Protein AF-A0A2G2YRH4-F1 (afdb_monomer_lite)

Radius of gyration: 13.91 Å; chains: 1; bounding box: 37×31×34 Å

Organism: Capsicum annuum (NCBI:txid4072)

pLDDT: mean 78.33, std 11.54, range [52.66, 94.25]

Secondary structure (DSSP, 8-state):
-EEEEEEETTTTEEEEEEE--GGG-EEE--GGG--GGGSSPP-GGGEEEEEEETTTTEEEEEETT-TTPPEEEEETTTTEEEEESS--TTGGG----GGG-EEEE---

Sequence (108 aa):
MDIWILEDFHGQVWSKKHTIVAELTNYICPSKSARPTEKTMPELGKLVAVASARNGEVLILKHQKNRNSKEYLYDTKSRVMKMFGISIKHLESFVPHKDSLFSMKRIS

Foldseek 3Di:
DWKWFQPDPVVSDIDTDADQDQVQAAEAEDPVDDDPVRVHDPDPVQKDFLWAPPLNQKTWIFGPPDLQTWIWIAGRVNNYIYTDPDDDPPSVVPDYDPSTGMGDDDDD

Structure (mmCIF, N/CA/C/O backbone):
data_AF-A0A2G2YRH4-F1
#
_entry.id   AF-A0A2G2YRH4-F1
#
loop_
_atom_site.group_PDB
_atom_site.id
_atom_site.type_symbol
_atom_site.label_atom_id
_atom_site.label_alt_id
_atom_site.label_comp_id
_atom_site.label_asym_id
_atom_site.label_entity_id
_atom_site.label_seq_id
_atom_site.pdbx_PDB_ins_code
_atom_site.Cartn_x
_atom_site.Cartn_y
_atom_site.Cartn_z
_atom_site.occu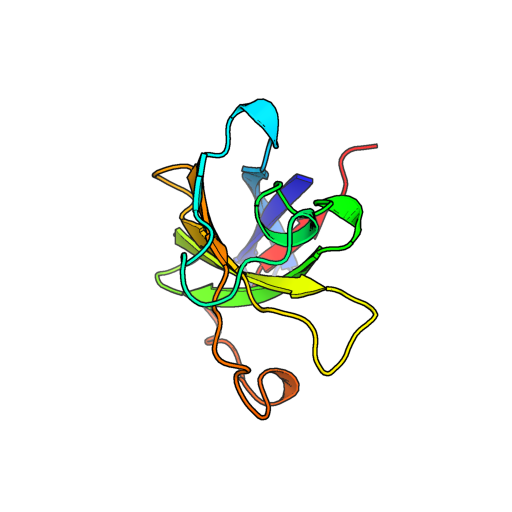pancy
_atom_site.B_iso_or_equiv
_atom_site.auth_seq_id
_atom_site.auth_comp_id
_atom_site.auth_asym_id
_atom_site.auth_atom_id
_atom_site.pdbx_PDB_model_num
ATOM 1 N N . MET A 1 1 ? -6.330 4.440 -4.640 1.00 86.56 1 MET A N 1
ATOM 2 C CA . MET A 1 1 ? -6.477 3.017 -4.253 1.00 86.56 1 MET A CA 1
ATOM 3 C C . MET A 1 1 ? -6.548 2.949 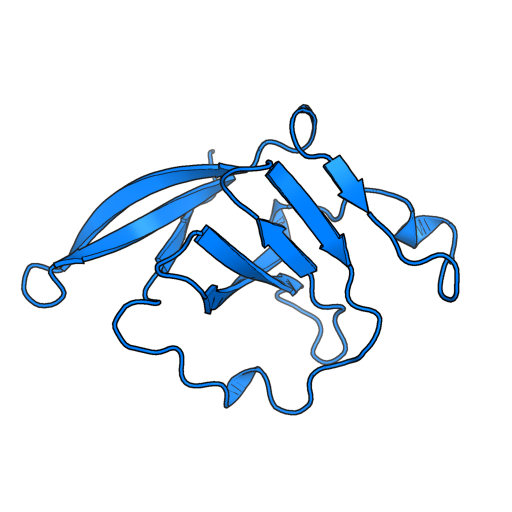-2.743 1.00 86.56 1 MET A C 1
ATOM 5 O O . MET A 1 1 ? -5.664 3.495 -2.097 1.00 86.56 1 MET A O 1
ATOM 9 N N . ASP A 1 2 ? -7.579 2.326 -2.187 1.00 88.00 2 ASP A N 1
ATOM 10 C CA . ASP A 1 2 ? -7.791 2.281 -0.740 1.00 88.00 2 ASP A CA 1
ATOM 11 C C . ASP A 1 2 ? -7.150 1.049 -0.117 1.00 88.00 2 ASP A C 1
ATOM 13 O O . ASP A 1 2 ? -7.261 -0.057 -0.648 1.00 88.00 2 ASP A O 1
ATOM 17 N N . ILE A 1 3 ? -6.528 1.243 1.040 1.00 83.00 3 ILE A N 1
ATOM 18 C CA . ILE A 1 3 ? -5.970 0.194 1.886 1.00 83.00 3 ILE A CA 1
ATOM 19 C C . ILE A 1 3 ? -6.879 0.045 3.097 1.00 83.00 3 ILE A C 1
ATOM 21 O O . ILE A 1 3 ? -7.096 0.995 3.856 1.00 83.00 3 ILE A O 1
ATOM 25 N N . TRP A 1 4 ? -7.387 -1.164 3.270 1.00 84.88 4 TRP A N 1
ATOM 26 C CA . TRP A 1 4 ? -8.234 -1.569 4.376 1.00 84.88 4 TRP A CA 1
ATOM 27 C C . TRP A 1 4 ? -7.465 -2.555 5.245 1.00 84.88 4 TRP A C 1
ATOM 29 O O . TRP A 1 4 ? -6.833 -3.457 4.704 1.00 84.88 4 TRP A O 1
ATOM 39 N N . ILE A 1 5 ? -7.508 -2.401 6.563 1.00 79.12 5 ILE A N 1
ATOM 40 C CA . ILE A 1 5 ? -6.884 -3.335 7.509 1.00 79.12 5 ILE A CA 1
ATOM 41 C C . ILE A 1 5 ? -7.989 -4.089 8.242 1.00 79.12 5 ILE A C 1
ATOM 43 O O . ILE A 1 5 ? -9.038 -3.515 8.544 1.00 79.12 5 ILE A O 1
ATOM 47 N N . LEU A 1 6 ? -7.763 -5.380 8.473 1.00 78.69 6 LEU A N 1
ATOM 48 C CA . LEU A 1 6 ? -8.639 -6.200 9.298 1.00 78.69 6 LEU A CA 1
ATOM 49 C C . LEU A 1 6 ? -8.314 -5.922 10.769 1.00 78.69 6 LEU A C 1
ATOM 51 O O . LEU A 1 6 ? -7.247 -6.302 11.243 1.00 78.69 6 LEU A O 1
ATOM 55 N N . GLU A 1 7 ? -9.201 -5.221 11.470 1.00 80.12 7 GLU A N 1
ATOM 56 C CA . GLU A 1 7 ? -9.006 -4.870 12.886 1.00 80.12 7 GLU A CA 1
ATOM 57 C C . GLU A 1 7 ? -9.496 -5.971 13.823 1.00 80.12 7 GLU A C 1
ATOM 59 O O . GLU A 1 7 ? -8.895 -6.206 14.868 1.00 80.12 7 GLU A O 1
ATOM 64 N N . ASP A 1 8 ? -10.560 -6.668 13.425 1.00 79.12 8 ASP A N 1
ATOM 65 C CA . ASP A 1 8 ? -11.084 -7.829 14.133 1.00 79.12 8 ASP A CA 1
ATOM 66 C C . ASP A 1 8 ? -11.243 -8.996 13.161 1.00 79.12 8 ASP A C 1
ATOM 68 O O . ASP A 1 8 ? -12.026 -8.946 12.207 1.00 79.12 8 ASP A O 1
ATOM 72 N N . PHE A 1 9 ? -10.488 -10.059 13.426 1.00 76.81 9 PHE A N 1
ATOM 73 C CA . PHE A 1 9 ? -10.523 -11.279 12.637 1.00 76.81 9 PHE A CA 1
ATOM 74 C C . PHE A 1 9 ? -11.843 -12.043 12.803 1.00 76.81 9 PHE A C 1
ATOM 76 O O . PHE A 1 9 ? -12.370 -12.558 11.819 1.00 76.81 9 PHE A O 1
ATOM 83 N N . HIS A 1 10 ? -12.399 -12.100 14.017 1.00 82.44 10 HIS A N 1
ATOM 84 C CA . HIS A 1 10 ? -13.605 -12.881 14.298 1.00 82.44 10 HIS A CA 1
ATOM 85 C C . HIS A 1 10 ? -14.860 -12.193 13.760 1.00 82.44 10 HIS A C 1
ATOM 87 O O . HIS A 1 10 ? -15.677 -12.837 13.104 1.00 82.44 10 HIS A O 1
ATOM 93 N N . GLY A 1 11 ? -14.987 -10.883 13.975 1.00 85.25 11 GLY A N 1
ATOM 94 C CA . GLY A 1 11 ? -16.073 -10.074 13.423 1.00 85.25 11 GLY A CA 1
ATOM 95 C C . GLY A 1 11 ? -15.907 -9.711 11.945 1.00 85.25 11 GLY A C 1
ATOM 96 O O . GLY A 1 11 ? -16.795 -9.078 11.380 1.00 85.25 11 GLY A O 1
ATOM 97 N N . GLN A 1 12 ? -14.786 -10.083 11.313 1.00 82.50 12 GLN A N 1
ATOM 98 C CA . GLN A 1 12 ? -14.408 -9.667 9.957 1.00 82.50 12 GLN A CA 1
ATOM 99 C C . GLN A 1 12 ? -14.517 -8.145 9.740 1.00 82.50 12 GLN A C 1
ATOM 101 O O . GLN A 1 12 ? -14.979 -7.676 8.696 1.00 82.50 12 GLN A O 1
ATOM 106 N N . VAL A 1 13 ? -14.111 -7.357 10.737 1.00 83.12 13 VAL A N 1
ATOM 107 C CA . VAL A 1 13 ? -14.264 -5.898 10.709 1.00 83.12 13 VAL A CA 1
ATOM 108 C C . VAL A 1 13 ? -13.093 -5.267 9.966 1.00 83.12 13 VAL A C 1
ATOM 110 O O . VAL A 1 13 ? -11.954 -5.261 10.437 1.00 83.12 13 VAL A O 1
ATOM 113 N N . TRP A 1 14 ? -13.388 -4.701 8.797 1.00 84.81 14 TRP A N 1
ATOM 114 C CA . TRP A 1 14 ? -12.419 -3.992 7.967 1.00 84.81 14 TRP A CA 1
ATOM 115 C C . TRP A 1 14 ? -12.559 -2.485 8.144 1.00 84.81 14 TRP A C 1
ATOM 117 O O . TRP A 1 14 ? -13.634 -1.931 7.910 1.00 84.81 14 TRP A O 1
ATOM 127 N N . SER A 1 15 ? -11.456 -1.802 8.436 1.00 83.19 15 SER A N 1
ATOM 128 C CA . SER A 1 15 ? -11.414 -0.342 8.471 1.00 83.19 15 SER A CA 1
ATOM 129 C C . SER A 1 15 ? -10.541 0.200 7.342 1.00 83.19 15 SER A C 1
ATOM 131 O O . SER A 1 15 ? -9.460 -0.319 7.047 1.00 83.19 15 SER A O 1
ATOM 133 N N . LYS A 1 16 ? -11.008 1.256 6.666 1.00 86.69 16 LYS A N 1
ATOM 134 C CA . LYS A 1 16 ? -10.186 1.986 5.697 1.00 86.69 16 LYS A CA 1
ATOM 135 C C . LYS A 1 16 ? -9.109 2.746 6.467 1.00 86.69 16 LYS A C 1
ATOM 137 O O . LYS A 1 16 ? -9.428 3.632 7.254 1.00 86.69 16 LYS A O 1
ATOM 142 N N . LYS A 1 17 ? -7.838 2.431 6.216 1.00 84.31 17 LYS A N 1
ATOM 143 C CA . LYS A 1 17 ? -6.702 3.071 6.895 1.00 84.31 17 LYS A CA 1
ATOM 144 C C . LYS A 1 17 ? -6.008 4.120 6.058 1.00 84.31 17 LYS A C 1
ATOM 146 O O . LYS A 1 17 ? -5.585 5.137 6.593 1.00 84.31 17 LYS A O 1
ATOM 151 N N . HIS A 1 18 ? -5.870 3.881 4.759 1.00 87.19 18 HIS A N 1
ATOM 152 C CA . HIS A 1 18 ? -5.061 4.755 3.919 1.00 87.19 18 HIS A CA 1
ATOM 153 C C . HIS A 1 18 ? -5.541 4.771 2.477 1.00 87.19 18 HIS A C 1
ATOM 155 O O . HIS A 1 18 ? -6.223 3.854 2.026 1.00 87.19 18 HIS A O 1
ATOM 161 N N . THR A 1 19 ? -5.168 5.814 1.741 1.00 89.81 19 THR A N 1
ATOM 162 C CA . THR A 1 19 ? -5.411 5.914 0.300 1.00 89.81 19 THR A CA 1
ATOM 163 C C . THR A 1 19 ? -4.099 6.203 -0.415 1.00 89.81 19 THR A C 1
ATOM 165 O O . THR A 1 19 ? -3.459 7.220 -0.161 1.00 89.81 19 THR A O 1
ATOM 168 N N . ILE A 1 20 ? -3.710 5.324 -1.338 1.00 89.69 20 ILE A N 1
ATOM 169 C CA . ILE A 1 20 ? -2.616 5.581 -2.275 1.00 89.69 20 ILE A CA 1
ATOM 170 C C . ILE A 1 20 ? -3.162 6.432 -3.423 1.00 89.69 20 ILE A C 1
ATOM 172 O O . ILE A 1 20 ? -4.052 5.989 -4.159 1.00 89.69 20 ILE A O 1
ATOM 176 N N . VAL A 1 21 ? -2.611 7.634 -3.567 1.00 90.88 21 VAL A N 1
ATOM 177 C CA . VAL A 1 21 ? -2.886 8.595 -4.645 1.00 90.88 21 VAL A CA 1
ATOM 178 C C . VAL A 1 21 ? -1.574 8.802 -5.394 1.00 90.88 21 VAL A C 1
ATOM 180 O O . VAL A 1 21 ? -0.559 9.093 -4.757 1.00 90.88 21 VAL A O 1
ATOM 183 N N . ALA A 1 22 ? -1.562 8.582 -6.710 1.00 89.31 22 ALA A N 1
ATOM 184 C CA . ALA A 1 22 ? -0.323 8.547 -7.492 1.00 89.31 22 ALA A CA 1
ATOM 185 C C . ALA A 1 22 ? 0.398 9.902 -7.457 1.00 89.31 22 ALA A C 1
ATOM 187 O O . ALA A 1 22 ? 1.605 9.961 -7.254 1.00 89.31 22 ALA A O 1
ATOM 188 N N . GLU A 1 23 ? -0.375 10.979 -7.542 1.00 90.56 23 GLU A N 1
ATOM 189 C CA . GLU A 1 23 ? 0.049 12.377 -7.537 1.00 90.56 23 GLU A CA 1
ATOM 190 C C . GLU A 1 23 ? 0.663 12.803 -6.196 1.00 90.56 23 GLU A C 1
ATOM 192 O O . GLU A 1 23 ? 1.462 13.731 -6.142 1.00 90.56 23 GLU A O 1
ATOM 197 N N . LEU A 1 24 ? 0.302 12.116 -5.108 1.00 90.88 24 LEU A N 1
ATOM 198 C CA . LEU A 1 24 ? 0.787 12.392 -3.751 1.00 90.88 24 LEU A CA 1
ATOM 199 C C . LEU A 1 24 ? 1.844 11.385 -3.282 1.00 90.88 24 LEU A C 1
ATOM 201 O O . LEU A 1 24 ? 2.227 11.407 -2.111 1.00 90.88 24 LEU A O 1
ATOM 205 N N . THR A 1 25 ? 2.263 10.466 -4.154 1.00 92.69 25 THR A N 1
ATOM 206 C CA . THR A 1 25 ? 3.207 9.401 -3.816 1.00 92.69 25 THR A CA 1
ATOM 207 C C . THR A 1 25 ? 4.557 9.691 -4.453 1.00 92.69 25 THR A C 1
ATOM 209 O O . THR A 1 25 ? 4.667 9.827 -5.669 1.00 92.69 25 THR A O 1
ATOM 212 N N . ASN A 1 26 ? 5.609 9.728 -3.639 1.00 93.62 26 ASN A N 1
ATOM 213 C CA . ASN A 1 26 ? 6.967 9.868 -4.148 1.00 93.62 26 ASN A CA 1
ATOM 214 C C . ASN A 1 26 ? 7.480 8.505 -4.635 1.00 93.62 26 ASN A C 1
ATOM 216 O O . ASN A 1 26 ? 7.609 7.572 -3.839 1.00 93.62 26 ASN A O 1
ATOM 220 N N . TYR A 1 27 ? 7.761 8.377 -5.932 1.00 92.38 27 TYR A N 1
ATOM 221 C CA . TYR A 1 27 ? 8.244 7.132 -6.526 1.00 92.38 27 TYR A CA 1
ATOM 222 C C . TYR A 1 27 ? 9.766 7.118 -6.670 1.00 92.38 27 TYR A C 1
ATOM 22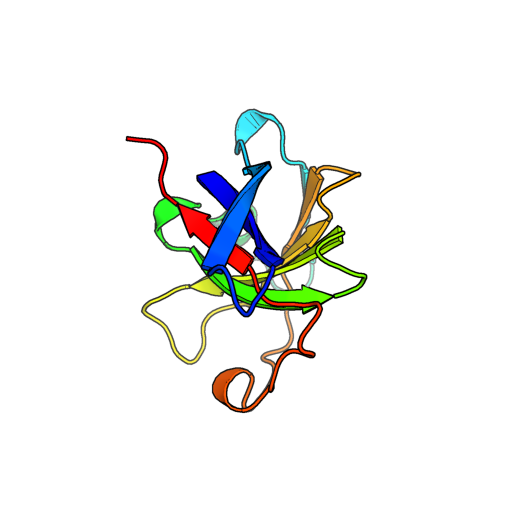4 O O . TYR A 1 27 ? 10.361 7.995 -7.292 1.00 92.38 27 TYR A O 1
ATOM 232 N N . ILE A 1 28 ? 10.395 6.072 -6.138 1.00 90.38 28 ILE A N 1
ATOM 233 C CA . ILE A 1 28 ? 11.841 5.869 -6.163 1.00 90.38 28 ILE A CA 1
ATOM 234 C C . ILE A 1 28 ? 12.162 4.609 -6.970 1.00 90.38 28 ILE A C 1
ATOM 236 O O . ILE A 1 28 ? 11.921 3.480 -6.529 1.00 90.38 28 ILE A O 1
ATOM 240 N N . CYS A 1 29 ? 12.778 4.805 -8.136 1.00 85.12 29 CYS A N 1
ATOM 241 C CA . CYS A 1 29 ? 13.321 3.736 -8.971 1.00 85.12 29 CYS A CA 1
ATOM 242 C C . CYS A 1 29 ? 14.847 3.617 -8.770 1.00 85.12 29 CYS A C 1
ATOM 244 O O . CYS A 1 29 ? 15.558 4.604 -8.973 1.00 85.12 29 CYS A O 1
ATOM 246 N N . PRO A 1 30 ? 15.401 2.440 -8.418 1.00 75.06 30 PRO A N 1
ATOM 247 C CA . PRO A 1 30 ? 16.845 2.238 -8.368 1.00 75.06 30 PRO A CA 1
ATOM 248 C C . PRO A 1 30 ? 17.504 2.435 -9.744 1.00 75.06 30 PRO A C 1
ATOM 250 O O . PRO A 1 30 ? 17.106 1.845 -10.752 1.00 75.06 30 PRO A O 1
ATOM 253 N N . SER A 1 31 ? 18.568 3.241 -9.761 1.00 62.72 31 SER A N 1
ATOM 254 C CA . SER A 1 31 ? 19.275 3.714 -10.961 1.00 62.72 31 SER A CA 1
ATOM 255 C C . SER A 1 31 ? 19.897 2.609 -11.818 1.00 62.72 31 SER A C 1
ATOM 257 O O . SER A 1 31 ? 19.992 2.759 -13.032 1.00 62.72 31 SER A O 1
ATOM 259 N N . LYS A 1 32 ? 20.277 1.475 -11.215 1.00 61.03 32 LYS A N 1
ATOM 260 C CA . LYS A 1 32 ? 20.996 0.382 -11.897 1.00 61.03 32 LYS A CA 1
ATOM 261 C C . LYS A 1 32 ? 20.133 -0.473 -12.842 1.00 61.03 32 LYS A C 1
ATOM 263 O O . LYS A 1 32 ? 20.672 -1.357 -13.493 1.00 61.03 32 LYS A O 1
ATOM 268 N N . SER A 1 33 ? 18.820 -0.235 -12.915 1.00 58.66 33 SER A N 1
ATOM 269 C CA . SER A 1 33 ? 17.869 -1.077 -13.673 1.00 58.66 33 SER A CA 1
ATOM 270 C C . SER A 1 33 ? 17.152 -0.373 -14.834 1.00 58.66 33 SER A C 1
ATOM 272 O O . SER A 1 33 ? 16.441 -1.011 -15.603 1.00 58.66 33 SER A O 1
ATOM 274 N N . ALA A 1 34 ? 17.316 0.941 -14.985 1.00 60.31 34 ALA A N 1
ATOM 275 C CA . ALA A 1 34 ? 16.243 1.759 -15.535 1.00 60.31 34 ALA A CA 1
ATOM 276 C C . ALA A 1 34 ? 16.126 1.731 -17.072 1.00 60.31 34 ALA A C 1
ATOM 278 O O . ALA A 1 34 ? 16.631 2.620 -17.763 1.00 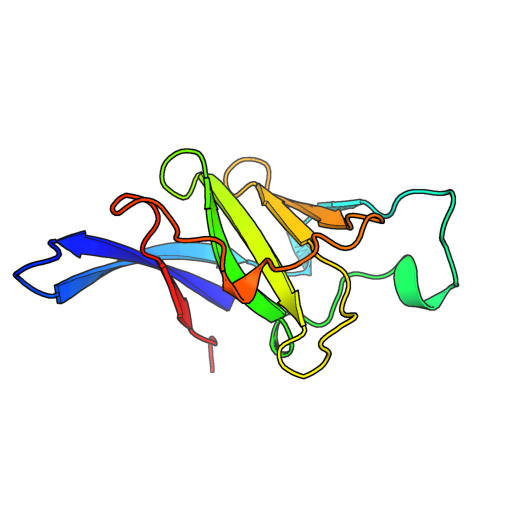60.31 34 ALA A O 1
ATOM 279 N N . ARG A 1 35 ? 15.327 0.794 -17.605 1.00 64.44 35 ARG A N 1
ATOM 280 C CA . ARG A 1 35 ? 14.580 1.065 -18.847 1.00 64.44 35 ARG A CA 1
ATOM 281 C C . ARG A 1 35 ? 13.688 2.304 -18.623 1.00 64.44 35 ARG A C 1
ATOM 283 O O . ARG A 1 35 ? 13.222 2.512 -17.500 1.00 64.44 35 ARG A O 1
ATOM 290 N N . PRO A 1 36 ? 13.411 3.131 -19.648 1.00 64.38 36 PRO A N 1
ATOM 291 C CA . PRO A 1 36 ? 12.623 4.360 -19.490 1.00 64.38 36 PRO A CA 1
ATOM 292 C C . PRO A 1 36 ? 11.262 4.144 -18.810 1.00 64.38 36 PRO A C 1
ATOM 294 O O . PRO A 1 36 ? 10.859 4.934 -17.964 1.00 64.38 36 PRO A O 1
ATOM 297 N N . THR A 1 37 ? 10.615 3.015 -19.102 1.00 67.12 37 THR A N 1
ATOM 298 C CA . THR A 1 37 ? 9.322 2.582 -18.545 1.00 67.12 37 THR A CA 1
ATOM 299 C C . THR A 1 37 ? 9.334 2.305 -17.040 1.00 67.12 37 THR A C 1
ATOM 301 O O . THR A 1 37 ? 8.288 2.089 -16.444 1.00 67.12 37 THR A O 1
ATOM 304 N N . GLU A 1 38 ? 10.509 2.240 -16.415 1.00 71.44 38 GLU A N 1
ATOM 305 C CA . GLU A 1 38 ? 10.673 1.890 -14.998 1.00 71.44 38 GLU A CA 1
ATOM 306 C C . GLU A 1 38 ? 10.852 3.117 -14.112 1.00 71.44 38 GLU A C 1
ATOM 308 O O . GLU A 1 38 ? 10.702 3.027 -12.895 1.00 71.44 38 GLU A O 1
ATOM 313 N N . LYS A 1 39 ? 11.151 4.265 -14.732 1.00 76.31 39 LYS A N 1
ATOM 314 C CA . LYS A 1 39 ? 11.309 5.556 -14.056 1.00 76.31 39 LYS A CA 1
ATOM 315 C C . LYS A 1 39 ? 9.971 6.183 -13.670 1.00 76.31 39 LYS A C 1
ATOM 317 O O . LYS A 1 39 ? 9.946 7.107 -12.867 1.00 76.31 39 LYS A O 1
ATOM 322 N N . THR A 1 40 ? 8.875 5.685 -14.227 1.00 83.56 40 THR A N 1
ATOM 323 C CA . THR A 1 40 ? 7.520 6.172 -13.971 1.00 83.56 40 THR A CA 1
ATOM 324 C C . THR A 1 40 ? 6.834 5.350 -12.888 1.00 83.56 40 THR A C 1
ATOM 326 O O . THR A 1 40 ? 7.084 4.150 -12.762 1.00 83.56 40 THR A O 1
ATOM 329 N N . MET A 1 41 ? 5.926 5.992 -12.147 1.00 87.56 41 MET A N 1
ATOM 330 C CA . MET A 1 41 ? 5.046 5.321 -11.189 1.00 87.56 41 MET A CA 1
ATOM 331 C C . MET A 1 41 ? 4.338 4.126 -11.856 1.00 87.56 41 MET A C 1
ATOM 333 O O . MET A 1 41 ? 3.818 4.279 -12.965 1.00 87.56 41 MET A O 1
ATOM 337 N N . PRO A 1 42 ? 4.286 2.943 -11.217 1.00 87.44 42 PRO A N 1
ATOM 338 C CA . PRO A 1 42 ? 3.490 1.835 -11.726 1.00 87.44 42 PRO A CA 1
ATOM 339 C C . PRO A 1 42 ? 1.998 2.179 -11.747 1.00 87.44 42 PRO A C 1
ATOM 341 O O . PRO A 1 42 ? 1.483 2.889 -10.884 1.00 87.44 42 PRO A O 1
ATOM 344 N N . GLU A 1 43 ? 1.274 1.595 -12.699 1.00 88.19 43 GLU A N 1
ATOM 345 C CA . GLU A 1 43 ? -0.183 1.682 -12.723 1.00 88.19 43 GLU A CA 1
ATOM 346 C C . GLU A 1 43 ? -0.776 1.031 -11.465 1.00 88.19 43 GLU A C 1
ATOM 348 O O . GLU A 1 43 ? -0.839 -0.196 -11.356 1.00 88.19 43 GLU A O 1
ATOM 353 N N . LEU A 1 44 ? -1.248 1.854 -10.523 1.00 87.81 44 LEU A N 1
ATOM 354 C CA . LEU A 1 44 ? -1.773 1.390 -9.234 1.00 87.81 44 LEU A CA 1
ATOM 355 C C . LEU A 1 44 ? -2.899 0.356 -9.397 1.00 87.81 44 LEU A C 1
ATOM 357 O O . LEU A 1 44 ? -2.982 -0.592 -8.624 1.00 87.81 44 LEU A O 1
ATOM 361 N N . GLY A 1 45 ? -3.729 0.479 -10.440 1.00 85.00 45 GLY A N 1
ATOM 362 C CA . GLY A 1 45 ? -4.808 -0.471 -10.732 1.00 85.00 45 GLY A CA 1
ATOM 363 C C . GLY A 1 45 ? -4.337 -1.894 -11.066 1.00 85.00 45 GLY A C 1
ATOM 364 O O . GLY A 1 45 ? -5.115 -2.838 -10.913 1.00 85.00 45 GLY A O 1
ATOM 365 N N . LYS A 1 46 ? -3.077 -2.062 -11.490 1.00 85.88 46 LYS A N 1
ATOM 366 C CA . LYS A 1 46 ? -2.454 -3.359 -11.804 1.00 85.88 46 LYS A CA 1
ATOM 367 C C . LYS A 1 46 ? -1.682 -3.956 -10.623 1.00 85.88 46 LYS A C 1
ATOM 369 O O . LYS A 1 46 ? -1.248 -5.108 -10.711 1.00 85.88 46 LYS A O 1
ATOM 374 N N . LEU A 1 47 ? -1.517 -3.199 -9.537 1.00 86.31 47 LEU A N 1
ATOM 375 C CA . LEU A 1 47 ? -0.840 -3.660 -8.334 1.00 86.31 47 LEU A CA 1
ATOM 376 C C . LEU A 1 47 ? -1.797 -4.394 -7.397 1.00 86.31 47 LEU A C 1
ATOM 378 O O . LEU A 1 47 ? -2.967 -4.039 -7.255 1.00 86.31 47 LEU A O 1
ATOM 382 N N . VAL A 1 48 ? -1.258 -5.403 -6.724 1.00 84.00 48 VAL A N 1
ATOM 383 C CA . VAL A 1 48 ? -1.907 -6.113 -5.628 1.00 84.00 48 VAL A CA 1
ATOM 384 C C . VAL A 1 48 ? -0.988 -6.159 -4.422 1.00 84.00 48 VAL A C 1
ATOM 386 O O . VAL A 1 48 ? 0.224 -6.347 -4.540 1.00 84.00 48 VAL A O 1
ATOM 389 N N . ALA A 1 49 ? -1.606 -6.003 -3.264 1.00 83.12 49 ALA A N 1
ATOM 390 C CA . ALA A 1 49 ? -1.064 -6.326 -1.963 1.00 83.12 49 ALA A CA 1
ATOM 391 C C . ALA A 1 49 ? -0.717 -7.804 -1.875 1.00 83.12 49 ALA A C 1
ATOM 393 O O . ALA A 1 49 ? -1.545 -8.645 -2.217 1.00 83.12 49 ALA A O 1
ATOM 394 N N . VAL A 1 50 ? 0.471 -8.115 -1.369 1.00 81.12 50 VAL A N 1
ATOM 395 C CA . VAL A 1 50 ? 0.853 -9.504 -1.073 1.00 81.12 50 VAL A CA 1
ATOM 396 C C . VAL A 1 50 ? 1.260 -9.710 0.373 1.00 81.12 50 VAL A C 1
ATOM 398 O O . VAL A 1 50 ? 1.068 -10.793 0.908 1.00 81.12 50 VAL A O 1
ATOM 401 N N . ALA A 1 51 ? 1.788 -8.675 1.019 1.00 79.62 51 ALA A N 1
ATOM 402 C CA . ALA A 1 51 ? 2.148 -8.709 2.425 1.00 79.62 51 ALA A CA 1
ATOM 403 C C . ALA A 1 51 ? 2.235 -7.289 2.977 1.00 79.62 51 ALA A C 1
ATOM 405 O O . ALA A 1 51 ? 2.425 -6.330 2.227 1.00 79.62 51 ALA A O 1
ATOM 406 N N . SER A 1 52 ? 2.122 -7.157 4.290 1.00 80.62 52 SER A N 1
ATOM 407 C CA . SER A 1 52 ? 2.457 -5.924 4.982 1.00 80.62 52 SER A CA 1
ATOM 408 C C . SER A 1 52 ? 3.450 -6.212 6.096 1.00 80.62 52 SER A C 1
ATOM 410 O O . SER A 1 52 ? 3.643 -7.351 6.516 1.00 80.62 52 SER A O 1
ATOM 412 N N . ALA A 1 53 ? 4.146 -5.168 6.513 1.00 80.94 53 ALA A N 1
ATOM 413 C CA . ALA A 1 53 ? 5.091 -5.185 7.609 1.00 80.94 53 ALA A CA 1
ATOM 414 C C . ALA A 1 53 ? 4.807 -3.991 8.518 1.00 80.94 53 ALA A C 1
ATOM 416 O O . ALA A 1 53 ? 4.144 -3.031 8.111 1.00 80.94 53 ALA A O 1
ATOM 417 N N . ARG A 1 54 ? 5.328 -4.051 9.750 1.00 81.44 54 ARG A N 1
ATOM 418 C CA . ARG A 1 54 ? 5.159 -2.990 10.755 1.00 81.44 54 ARG A CA 1
ATOM 419 C C . ARG A 1 54 ? 3.676 -2.621 10.938 1.00 81.44 54 ARG A C 1
ATOM 421 O O . ARG A 1 54 ? 3.317 -1.457 10.850 1.00 81.44 54 ARG A O 1
ATOM 428 N N . ASN A 1 55 ? 2.810 -3.623 11.115 1.00 75.88 55 ASN A N 1
ATOM 429 C CA . ASN A 1 55 ? 1.365 -3.445 11.338 1.00 75.88 55 ASN A CA 1
ATOM 430 C C . ASN A 1 55 ? 0.661 -2.603 10.255 1.00 75.88 55 ASN A C 1
ATOM 432 O O . ASN A 1 55 ? -0.167 -1.743 10.550 1.00 75.88 55 AS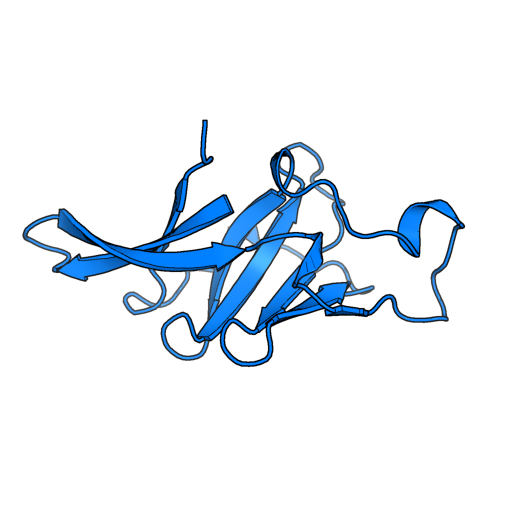N A O 1
ATOM 436 N N . GLY A 1 56 ? 1.020 -2.817 8.985 1.00 78.38 56 GLY A N 1
ATOM 437 C CA . GLY A 1 56 ? 0.420 -2.099 7.858 1.00 78.38 56 GLY A CA 1
ATOM 438 C C . GLY A 1 56 ? 1.063 -0.749 7.535 1.00 78.38 56 GLY A C 1
ATOM 439 O O . GLY A 1 56 ? 0.606 -0.069 6.616 1.00 78.38 56 GLY A O 1
ATOM 440 N N . GLU A 1 57 ? 2.136 -0.357 8.228 1.00 85.56 57 GLU A N 1
ATOM 441 C CA . GLU A 1 57 ? 2.896 0.850 7.878 1.00 85.56 57 GLU A CA 1
ATOM 442 C C . GLU A 1 57 ? 3.669 0.694 6.566 1.00 85.56 57 GLU A C 1
ATOM 444 O O . GLU A 1 57 ? 3.872 1.670 5.846 1.00 85.56 57 GLU A O 1
ATOM 449 N N . VAL A 1 58 ? 4.088 -0.530 6.237 1.00 87.44 58 VAL A N 1
ATOM 450 C CA . VAL A 1 58 ? 4.761 -0.834 4.973 1.00 87.44 58 VAL A CA 1
ATOM 451 C C . VAL A 1 58 ? 3.987 -1.915 4.241 1.00 87.44 58 VAL A C 1
ATOM 453 O O . VAL A 1 58 ? 3.729 -2.982 4.792 1.00 87.44 58 VAL A O 1
ATOM 456 N N . LEU A 1 59 ? 3.647 -1.659 2.982 1.00 88.75 59 LEU A N 1
ATOM 457 C CA . LEU A 1 59 ? 3.001 -2.626 2.105 1.00 88.75 59 LEU A CA 1
ATOM 458 C C . LEU A 1 59 ? 3.993 -3.153 1.080 1.00 88.75 59 LEU A C 1
ATOM 460 O O . LEU A 1 59 ? 4.746 -2.387 0.484 1.00 88.75 59 LEU A O 1
ATOM 464 N N . ILE A 1 60 ? 3.936 -4.455 0.839 1.00 87.75 60 ILE A N 1
ATOM 465 C CA . ILE A 1 60 ? 4.612 -5.125 -0.263 1.00 87.75 60 ILE A CA 1
ATOM 466 C C . ILE A 1 60 ? 3.571 -5.332 -1.359 1.00 87.75 60 ILE A C 1
ATOM 468 O O . ILE A 1 60 ? 2.527 -5.956 -1.137 1.00 87.75 60 ILE A O 1
ATOM 472 N N . LEU A 1 61 ? 3.848 -4.776 -2.534 1.00 87.25 61 LEU A N 1
ATOM 473 C CA . LEU A 1 61 ? 2.968 -4.785 -3.695 1.00 87.25 61 LEU A CA 1
ATOM 474 C C . LEU A 1 61 ? 3.666 -5.467 -4.874 1.00 87.25 61 LEU A C 1
ATOM 476 O O . LEU A 1 61 ? 4.874 -5.322 -5.052 1.00 87.25 61 LEU A O 1
ATOM 480 N N . LYS A 1 62 ? 2.905 -6.157 -5.721 1.00 85.50 62 LYS A N 1
ATOM 481 C CA . LYS A 1 62 ? 3.397 -6.718 -6.990 1.00 85.50 62 LYS A CA 1
ATOM 482 C C . LYS A 1 62 ? 2.369 -6.539 -8.102 1.00 85.50 62 LYS A C 1
ATOM 484 O O . LYS A 1 62 ? 1.206 -6.255 -7.822 1.00 85.50 62 LYS A O 1
ATOM 489 N N . HIS A 1 63 ? 2.757 -6.735 -9.363 1.00 84.69 63 HIS A N 1
ATOM 490 C CA . HIS A 1 63 ? 1.774 -6.754 -10.458 1.00 84.69 63 HIS A CA 1
ATOM 491 C C . HIS A 1 63 ? 0.961 -8.048 -10.435 1.00 84.69 63 HIS A C 1
ATOM 493 O O . HIS A 1 63 ? 1.520 -9.139 -10.373 1.00 84.69 63 HIS A O 1
ATOM 499 N N . GLN A 1 64 ? -0.361 -7.937 -10.569 1.00 74.44 64 GLN A N 1
ATOM 500 C CA . GLN A 1 64 ? -1.284 -9.075 -10.458 1.00 74.44 64 GLN A CA 1
ATOM 501 C C . GLN A 1 64 ? -1.011 -10.206 -11.467 1.00 74.44 64 GLN A C 1
ATOM 503 O O . GLN A 1 64 ? -1.236 -11.372 -11.164 1.00 74.44 64 GLN A O 1
ATOM 508 N N . LYS A 1 65 ? -0.562 -9.868 -12.682 1.00 70.38 65 LYS A N 1
ATOM 509 C CA . LYS A 1 65 ? -0.530 -10.792 -13.832 1.00 70.38 65 LYS A CA 1
ATOM 510 C C . LYS A 1 65 ? 0.855 -11.335 -14.191 1.00 70.38 65 LYS A C 1
ATOM 512 O O . LYS A 1 65 ? 0.977 -12.028 -15.195 1.00 70.38 65 LYS A O 1
ATOM 517 N N . ASN A 1 66 ? 1.906 -11.006 -13.441 1.00 67.50 66 ASN A N 1
ATOM 518 C CA . ASN A 1 66 ? 3.268 -11.359 -13.837 1.00 67.50 66 ASN A CA 1
ATOM 519 C C . ASN A 1 66 ? 4.023 -12.024 -12.679 1.00 67.50 66 ASN A C 1
ATOM 521 O O . ASN A 1 66 ? 4.242 -11.416 -11.641 1.00 67.50 66 ASN A O 1
ATOM 525 N N . ARG A 1 67 ? 4.431 -13.285 -12.860 1.00 60.22 67 ARG A N 1
ATOM 526 C CA . ARG A 1 67 ? 5.150 -14.063 -11.836 1.00 60.22 67 ARG A CA 1
ATOM 527 C C . ARG A 1 67 ? 6.592 -13.593 -11.626 1.00 60.22 67 ARG A C 1
ATOM 529 O O . ARG A 1 67 ? 7.126 -13.741 -10.537 1.00 60.22 67 ARG A O 1
ATOM 536 N N . ASN A 1 68 ? 7.168 -12.960 -12.648 1.00 64.12 68 ASN A N 1
ATOM 537 C CA . ASN A 1 68 ? 8.448 -12.256 -12.594 1.00 64.12 68 ASN A CA 1
ATOM 538 C C . ASN A 1 68 ? 8.223 -10.741 -12.439 1.00 64.12 68 ASN A C 1
ATOM 540 O O . ASN A 1 68 ? 9.034 -9.933 -12.899 1.00 64.12 68 ASN A O 1
ATOM 544 N N . SER A 1 69 ? 7.073 -10.334 -11.885 1.00 69.12 69 SER A N 1
ATOM 545 C CA . SER A 1 69 ? 6.787 -8.924 -11.655 1.00 69.12 69 SER A CA 1
ATOM 546 C C . SER A 1 69 ? 7.724 -8.359 -10.614 1.00 69.12 69 SER A C 1
ATOM 548 O O . SER A 1 69 ? 7.973 -8.989 -9.592 1.00 69.12 69 SER A O 1
ATOM 550 N N . LYS A 1 70 ? 8.109 -7.113 -10.831 1.00 78.88 70 LYS A N 1
ATOM 551 C CA . LYS A 1 70 ? 8.801 -6.315 -9.833 1.00 78.88 70 LYS A CA 1
ATOM 552 C C . LYS A 1 70 ? 7.933 -6.128 -8.605 1.00 78.88 70 LYS A C 1
ATOM 554 O O . LYS A 1 70 ? 6.719 -5.925 -8.713 1.00 78.88 70 LYS A O 1
ATOM 559 N N . GLU A 1 71 ? 8.591 -6.157 -7.467 1.00 86.00 71 GLU A N 1
ATOM 560 C CA . GLU A 1 71 ? 8.011 -5.848 -6.182 1.00 86.00 71 GLU A CA 1
ATOM 561 C C . GLU A 1 71 ? 8.193 -4.362 -5.863 1.00 86.00 71 GLU A C 1
ATOM 563 O O . GLU A 1 71 ? 9.174 -3.716 -6.244 1.00 86.00 71 GLU A O 1
ATOM 568 N N . TYR A 1 72 ? 7.233 -3.811 -5.133 1.00 88.94 72 TYR A N 1
ATOM 569 C CA . TYR A 1 72 ? 7.248 -2.436 -4.667 1.00 88.94 72 TYR A CA 1
ATOM 570 C C . TYR A 1 72 ? 7.007 -2.425 -3.166 1.00 88.94 72 TYR A C 1
ATOM 572 O O . TYR A 1 72 ? 6.134 -3.133 -2.667 1.00 88.94 72 TYR A O 1
ATOM 580 N N . LEU A 1 73 ? 7.760 -1.595 -2.455 1.00 91.12 73 LEU A N 1
ATOM 581 C CA . LEU A 1 73 ? 7.462 -1.251 -1.074 1.00 91.12 73 LEU A CA 1
ATOM 582 C C . LEU A 1 73 ? 6.767 0.097 -1.044 1.00 91.12 73 LEU A C 1
ATOM 584 O O . LEU A 1 73 ? 7.262 1.051 -1.641 1.00 91.12 73 LEU A O 1
ATOM 588 N N . TYR A 1 74 ? 5.649 0.175 -0.339 1.00 91.94 74 TYR A N 1
ATOM 589 C CA . TYR A 1 74 ? 4.942 1.418 -0.089 1.00 91.94 74 TYR A CA 1
ATOM 590 C C . TYR A 1 74 ? 4.921 1.710 1.406 1.00 91.94 74 TYR A C 1
ATOM 592 O O . TYR A 1 74 ? 4.334 0.949 2.170 1.00 91.94 74 TYR A O 1
ATOM 600 N N . ASP A 1 75 ? 5.552 2.804 1.813 1.00 92.06 75 ASP A N 1
ATOM 601 C CA . ASP A 1 75 ? 5.485 3.314 3.180 1.00 92.06 75 ASP A CA 1
ATOM 602 C C . ASP A 1 75 ? 4.288 4.267 3.300 1.00 92.06 75 ASP A C 1
ATOM 604 O O . ASP A 1 75 ? 4.211 5.283 2.604 1.00 92.06 75 ASP A O 1
ATOM 608 N N . THR A 1 76 ? 3.322 3.921 4.152 1.00 89.94 76 THR A N 1
ATOM 609 C CA . THR A 1 76 ? 2.046 4.643 4.251 1.00 89.94 76 THR A CA 1
ATOM 610 C C . THR A 1 76 ? 2.196 6.017 4.906 1.00 89.94 76 THR A C 1
ATOM 612 O O . THR A 1 76 ? 1.485 6.949 4.525 1.00 89.94 76 THR A O 1
ATOM 615 N N . LYS A 1 77 ? 3.148 6.173 5.837 1.00 90.62 77 LYS A N 1
ATOM 616 C CA . LYS A 1 77 ? 3.405 7.431 6.559 1.00 90.62 77 LYS A CA 1
ATOM 617 C C . LYS A 1 77 ? 4.064 8.470 5.660 1.00 90.62 77 LYS A C 1
ATOM 619 O O . LYS A 1 77 ? 3.570 9.586 5.532 1.00 90.62 77 LYS A O 1
ATOM 624 N N . SER A 1 78 ? 5.171 8.094 5.027 1.00 93.56 78 SER A N 1
ATOM 625 C CA . SER A 1 78 ? 5.954 8.967 4.144 1.00 93.56 78 SER A CA 1
ATOM 626 C C . SER A 1 78 ? 5.398 9.048 2.723 1.00 93.56 78 SER A C 1
ATO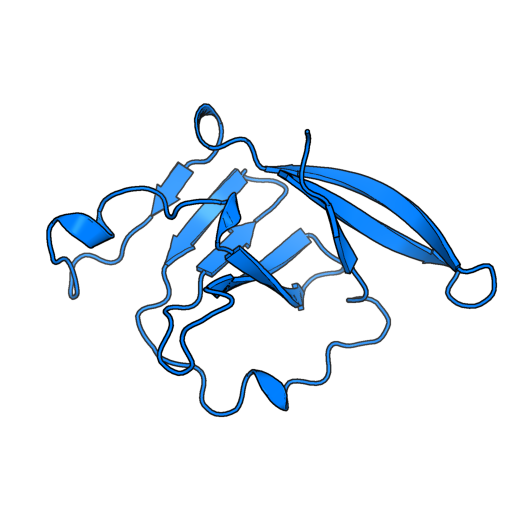M 628 O O . SER A 1 78 ? 5.818 9.910 1.955 1.00 93.56 78 SER A O 1
ATOM 630 N N . ARG A 1 79 ? 4.450 8.168 2.365 1.00 93.75 79 ARG A N 1
ATOM 631 C CA . ARG A 1 79 ? 3.877 8.041 1.015 1.00 93.75 79 ARG A CA 1
ATOM 632 C C . ARG A 1 79 ? 4.956 7.823 -0.043 1.00 93.75 79 ARG A C 1
ATOM 634 O O . ARG A 1 79 ? 4.885 8.360 -1.147 1.00 93.75 79 ARG A O 1
ATOM 641 N N . VAL A 1 80 ? 5.966 7.030 0.297 1.00 94.25 80 VAL A N 1
ATOM 642 C CA . VAL A 1 80 ? 7.059 6.679 -0.611 1.00 94.25 80 VAL A CA 1
ATOM 643 C C . VAL A 1 80 ? 6.803 5.297 -1.189 1.00 94.25 80 VAL A C 1
ATOM 645 O O . VAL A 1 80 ? 6.623 4.333 -0.447 1.00 94.25 80 VAL A O 1
ATOM 648 N N . MET A 1 81 ? 6.837 5.191 -2.516 1.00 93.19 81 MET A N 1
ATOM 649 C CA . MET A 1 81 ? 6.853 3.918 -3.226 1.00 93.19 81 MET A CA 1
ATOM 650 C C . MET A 1 81 ? 8.248 3.655 -3.782 1.00 93.19 81 MET A C 1
ATOM 652 O O . MET A 1 81 ? 8.743 4.410 -4.612 1.00 93.19 81 MET A O 1
ATOM 656 N N . LYS A 1 82 ? 8.877 2.559 -3.370 1.00 91.75 82 LYS A N 1
ATOM 657 C CA . LYS A 1 82 ? 10.197 2.151 -3.852 1.00 91.75 82 LYS A CA 1
ATOM 658 C C . LYS A 1 82 ? 10.101 0.846 -4.625 1.00 91.75 82 LYS A C 1
ATOM 660 O O . LYS A 1 82 ? 9.622 -0.151 -4.092 1.00 91.75 82 LYS A O 1
ATOM 665 N N . MET A 1 83 ? 10.607 0.839 -5.854 1.00 88.25 83 MET A N 1
ATOM 666 C CA . MET A 1 83 ? 10.747 -0.390 -6.633 1.00 88.25 83 MET A CA 1
ATOM 667 C C . MET A 1 83 ? 11.927 -1.217 -6.106 1.00 88.25 83 MET A C 1
ATOM 669 O O . MET A 1 83 ? 13.034 -0.698 -5.929 1.00 88.25 83 MET A O 1
ATOM 673 N N . PHE A 1 84 ? 11.701 -2.506 -5.870 1.00 79.62 84 PHE A N 1
ATOM 674 C CA . PHE A 1 84 ? 12.746 -3.473 -5.562 1.00 79.62 84 PHE A CA 1
ATOM 675 C C . PHE A 1 84 ? 13.252 -4.114 -6.857 1.00 79.62 84 PHE A C 1
ATOM 677 O O . PHE A 1 84 ? 12.480 -4.558 -7.700 1.00 79.62 84 PHE A O 1
ATOM 684 N N . GLY A 1 85 ? 14.575 -4.120 -7.036 1.00 63.53 85 GLY A N 1
ATOM 685 C CA . GLY A 1 85 ? 15.232 -4.716 -8.206 1.00 63.53 85 GLY A CA 1
ATOM 686 C C . GLY A 1 85 ? 15.593 -6.194 -8.031 1.00 63.53 85 GLY A C 1
ATOM 687 O O . GLY A 1 85 ? 16.210 -6.771 -8.921 1.00 63.53 85 GLY A O 1
ATOM 688 N N . ILE A 1 86 ? 15.265 -6.791 -6.882 1.00 62.94 86 ILE A N 1
ATOM 689 C CA . ILE A 1 86 ? 15.557 -8.189 -6.560 1.00 62.94 86 ILE A CA 1
ATOM 690 C C . ILE A 1 86 ? 14.221 -8.913 -6.478 1.00 62.94 86 ILE A C 1
ATOM 692 O O . ILE A 1 86 ? 13.421 -8.590 -5.605 1.00 62.94 86 ILE A O 1
ATOM 696 N N . SER A 1 87 ? 14.019 -9.891 -7.363 1.00 60.69 87 SER A N 1
ATOM 697 C CA . SER A 1 87 ? 12.858 -10.776 -7.293 1.00 60.69 87 SER A CA 1
ATOM 698 C C . SER A 1 87 ? 12.927 -11.592 -6.006 1.00 60.69 87 SER A C 1
ATOM 700 O O . SER A 1 87 ? 13.891 -12.332 -5.777 1.00 60.69 87 SER A O 1
ATOM 702 N N . ILE A 1 88 ? 11.910 -11.458 -5.161 1.00 62.78 88 ILE A N 1
ATOM 703 C CA . ILE A 1 88 ? 11.778 -12.281 -3.964 1.00 62.78 88 ILE A CA 1
ATOM 704 C C . ILE A 1 88 ? 11.210 -13.624 -4.418 1.00 62.78 88 ILE A C 1
ATOM 706 O O . ILE A 1 88 ? 10.020 -13.762 -4.716 1.00 62.78 88 ILE A O 1
ATOM 710 N N . LYS A 1 89 ? 12.078 -14.640 -4.488 1.00 61.75 89 LYS A N 1
ATOM 711 C CA . LYS A 1 89 ? 11.649 -16.006 -4.803 1.00 61.75 89 LYS A CA 1
ATOM 712 C C . LYS A 1 89 ? 10.606 -16.453 -3.776 1.00 61.75 89 LYS A C 1
ATOM 714 O O . LYS A 1 89 ? 10.809 -16.293 -2.578 1.00 61.75 89 LYS A O 1
ATOM 719 N N . HIS A 1 90 ? 9.515 -17.035 -4.264 1.00 62.75 90 HIS A N 1
ATOM 720 C CA . HIS A 1 90 ? 8.429 -17.572 -3.440 1.00 62.75 90 HIS A CA 1
ATOM 721 C C . HIS A 1 90 ? 7.717 -16.544 -2.544 1.00 62.75 90 HIS A C 1
ATOM 723 O O . HIS A 1 90 ? 7.237 -16.883 -1.471 1.00 62.75 90 HIS A O 1
ATOM 729 N N . LEU A 1 91 ? 7.539 -15.300 -2.998 1.00 63.41 91 LEU A N 1
ATOM 730 C CA . LEU A 1 91 ? 6.690 -14.333 -2.286 1.00 63.41 91 LEU A CA 1
ATOM 731 C C . LEU A 1 91 ? 5.246 -14.843 -2.070 1.00 63.41 91 LEU A C 1
ATOM 733 O O . LEU A 1 91 ? 4.577 -14.438 -1.133 1.00 63.41 91 LEU A O 1
ATOM 737 N N . GLU A 1 92 ? 4.773 -15.768 -2.912 1.00 58.88 92 GLU A N 1
ATOM 738 C CA . GLU A 1 92 ? 3.482 -16.463 -2.754 1.00 58.88 92 GLU A CA 1
ATOM 739 C C . GLU A 1 92 ? 3.454 -17.415 -1.545 1.00 58.88 92 GLU A C 1
ATOM 741 O O . GLU A 1 92 ? 2.383 -17.687 -1.017 1.00 58.88 92 GLU A O 1
ATOM 746 N N . SER A 1 93 ? 4.616 -17.906 -1.098 1.00 57.16 93 SER A N 1
ATOM 747 C CA . SER A 1 93 ? 4.756 -18.690 0.134 1.00 57.16 93 SER A CA 1
ATOM 748 C C . SER A 1 93 ? 5.129 -17.827 1.337 1.00 57.16 93 SER A C 1
ATOM 750 O O . SER A 1 93 ? 5.367 -18.365 2.418 1.00 57.16 93 SER A O 1
ATOM 752 N N . PHE A 1 94 ? 5.230 -16.504 1.167 1.00 61.94 94 PHE A N 1
ATOM 753 C CA . PHE A 1 94 ? 5.368 -15.600 2.296 1.00 61.94 94 PHE A CA 1
ATOM 754 C C . PHE A 1 94 ? 4.030 -15.587 3.028 1.00 61.94 94 PHE A C 1
ATOM 756 O O . PHE A 1 94 ? 3.058 -15.022 2.537 1.00 61.94 94 PHE A O 1
ATOM 763 N N . VAL A 1 95 ? 3.970 -16.251 4.180 1.00 59.41 95 VAL A N 1
ATOM 764 C CA . VAL A 1 95 ? 2.795 -16.215 5.050 1.00 59.41 95 VAL A CA 1
ATOM 765 C C . VAL A 1 95 ? 2.868 -14.906 5.837 1.00 59.41 95 VAL A C 1
ATOM 767 O O . VAL A 1 95 ? 3.731 -14.786 6.712 1.00 59.41 95 VAL A O 1
ATOM 770 N N . PRO A 1 96 ? 2.031 -13.897 5.528 1.00 60.00 96 PRO A N 1
ATOM 771 C CA . PRO A 1 96 ? 2.007 -12.681 6.321 1.00 60.00 96 PRO A CA 1
ATOM 772 C C . PRO A 1 96 ? 1.605 -13.031 7.758 1.00 60.00 96 PRO A C 1
ATOM 774 O O . PRO A 1 96 ? 0.746 -13.882 7.991 1.00 60.00 96 PRO A O 1
ATOM 777 N N . HIS A 1 97 ? 2.236 -12.375 8.732 1.00 60.47 97 HIS A N 1
ATOM 778 C CA . HIS A 1 97 ? 1.824 -12.486 10.128 1.00 60.47 97 HIS A CA 1
ATOM 779 C C . HIS A 1 97 ? 0.348 -12.067 10.263 1.00 60.47 97 HIS A C 1
ATOM 781 O O . HIS A 1 97 ? -0.134 -11.249 9.483 1.00 60.47 97 HIS A O 1
ATOM 787 N N . LYS A 1 98 ? -0.385 -12.586 11.254 1.00 58.38 98 LYS A N 1
ATOM 788 C CA . LYS A 1 98 ? -1.816 -12.266 11.458 1.00 58.38 98 LYS A CA 1
ATOM 789 C C . LYS A 1 98 ? -2.108 -10.756 11.551 1.00 58.38 98 LYS A C 1
ATOM 791 O O . LYS A 1 98 ? -3.142 -10.301 11.082 1.00 58.38 98 LYS A O 1
ATOM 796 N N . ASP A 1 99 ? -1.153 -9.972 12.054 1.00 56.09 99 ASP A N 1
ATOM 797 C CA . ASP A 1 99 ? -1.246 -8.503 12.161 1.00 56.09 99 ASP A CA 1
ATOM 798 C C . ASP A 1 99 ? -0.976 -7.786 10.822 1.00 56.09 99 ASP A C 1
ATOM 800 O O . ASP A 1 99 ? -0.879 -6.564 10.741 1.00 56.09 99 ASP A O 1
ATOM 804 N N . SER A 1 100 ? -0.789 -8.560 9.754 1.00 57.69 100 SER A N 1
ATOM 805 C CA . SER A 1 100 ? -0.488 -8.115 8.396 1.00 57.69 100 SER A CA 1
ATOM 806 C C . SER A 1 100 ? -1.618 -8.463 7.422 1.00 57.69 100 SER A C 1
ATOM 808 O O . SER A 1 100 ? -1.380 -8.586 6.223 1.00 57.69 100 SER A O 1
ATOM 810 N N . LEU A 1 101 ? -2.849 -8.631 7.922 1.00 68.62 101 LEU A N 1
ATOM 811 C CA . LEU A 1 101 ? -4.045 -8.845 7.106 1.00 68.62 101 LEU A CA 1
ATOM 812 C C . LEU A 1 101 ? -4.615 -7.499 6.634 1.00 68.62 101 LEU A C 1
ATOM 814 O O . LEU A 1 101 ? -5.107 -6.686 7.415 1.00 68.62 101 LEU A O 1
ATOM 818 N N . PHE A 1 102 ? -4.545 -7.256 5.327 1.00 72.81 102 PHE A N 1
ATOM 819 C CA . PHE A 1 102 ? -5.039 -6.040 4.684 1.00 72.81 102 PHE A CA 1
ATOM 820 C C . PHE A 1 102 ? -5.652 -6.375 3.320 1.00 72.81 102 PHE A C 1
ATOM 822 O O . PHE A 1 102 ? -5.280 -7.349 2.669 1.00 72.81 102 PHE A O 1
ATOM 829 N N . SER A 1 103 ? -6.606 -5.558 2.889 1.00 73.38 103 SER A N 1
ATOM 830 C CA . SER A 1 103 ? -7.302 -5.666 1.612 1.00 73.38 103 SER A CA 1
ATOM 831 C C . SER A 1 103 ? -7.135 -4.361 0.851 1.00 73.38 103 SER A C 1
ATOM 833 O O . SER A 1 103 ? -7.274 -3.277 1.417 1.00 73.38 103 SER A O 1
ATOM 835 N N . MET A 1 104 ? -6.891 -4.441 -0.455 1.00 76.25 104 MET A N 1
ATOM 836 C CA . MET A 1 104 ? -6.887 -3.255 -1.306 1.00 76.25 104 MET A CA 1
ATOM 837 C C . MET A 1 104 ? -8.184 -3.170 -2.098 1.00 76.25 104 MET A C 1
ATOM 839 O O . MET A 1 104 ? -8.554 -4.115 -2.792 1.00 76.25 104 MET A O 1
ATOM 843 N N . LYS A 1 105 ? -8.863 -2.025 -2.024 1.00 79.50 105 LYS A N 1
ATOM 844 C CA . LYS A 1 105 ? -10.072 -1.751 -2.808 1.00 79.50 105 LYS A CA 1
ATOM 845 C C . LYS A 1 105 ? -9.794 -0.631 -3.805 1.00 79.50 105 LYS A C 1
ATOM 847 O O . LYS A 1 105 ? -9.156 0.375 -3.485 1.00 79.50 105 LYS A O 1
ATOM 852 N N . ARG A 1 106 ? -10.236 -0.816 -5.047 1.00 75.25 106 ARG A N 1
ATOM 853 C CA . ARG A 1 106 ? -10.178 0.246 -6.057 1.00 75.25 106 ARG A CA 1
ATOM 854 C C . ARG A 1 106 ? -11.233 1.294 -5.704 1.00 75.25 106 ARG A C 1
ATOM 856 O O . ARG A 1 106 ? -12.330 0.929 -5.296 1.00 75.25 106 ARG A O 1
ATOM 863 N N . ILE A 1 107 ? -10.872 2.566 -5.836 1.00 67.38 107 ILE A N 1
ATOM 864 C CA . ILE A 1 107 ? -11.855 3.650 -5.811 1.00 67.38 107 ILE A CA 1
ATOM 865 C C . ILE A 1 107 ? -12.435 3.667 -7.226 1.00 67.38 107 ILE A C 1
ATOM 867 O O . ILE A 1 107 ? -11.653 3.722 -8.178 1.00 67.38 107 ILE A O 1
ATOM 871 N N . SER A 1 108 ? -13.749 3.477 -7.337 1.00 52.66 108 SER A N 1
ATOM 872 C CA . SER A 1 108 ? -14.514 3.571 -8.586 1.00 52.66 108 SER A CA 1
ATOM 873 C C . SER A 1 108 ? -14.514 4.988 -9.131 1.00 52.66 108 SER A C 1
ATOM 875 O O . SER A 1 108 ? -14.703 5.896 -8.288 1.00 52.66 108 SER A O 1
#